Protein AF-A0A1B0C3R9-F1 (afdb_monomer_lite)

Sequence (99 aa):
MYDNKGNINNNNNNRNNNTENGSISSDRTANRTSFFFTNLLGEAECIERLNRTAANFEPGKYCPGTFDGWLCWPDTAAGSTAYERCPDFVTGFEPSSKL

Secondary structure (DSSP, 8-state):
-------------------------------HHHHHHHHHHHHHHHHHHHHHS---PPTTSEEPPEE-SS-EEPPEETT-----PPPTTSTT--TT---

pLDDT: mean 70.49, std 21.55, range [34.84, 95.56]

InterPro domains:
  IPR001879 GPCR, family 2, extracellular hormone receptor domain [PF02793] (61-96)
  IPR001879 GPCR, family 2, extracellular hormone receptor domain [PS50227] (45-99)
  IPR017983 GPCR, family 2, secretin-like, conserved site [PS00649] (63-87)
  IPR036445 GPCR family 2, extracellular hormone receptor domain superfamily [G3DSA:4.10.1240.10] (16-99)
  IPR036445 GPCR family 2, extracellular hormone receptor domain superfamily [SSF111418] (40-94)

Foldseek 3Di:
DDDDDDDDDPDDDDDDDDDDPDDPPPDLDCDVVNLVVCQVVQQVVLVVVQVVVPDPDDPPQWDPWDDPSQDTGYIGGHPDDTDDFDDPNDPPRDSPPDD

Organism: NCBI:txid67801

Structure (mmCIF, N/CA/C/O backbone):
data_AF-A0A1B0C3R9-F1
#
_entry.id   AF-A0A1B0C3R9-F1
#
loop_
_atom_site.group_PDB
_atom_site.id
_atom_site.type_symbol
_atom_site.label_atom_id
_atom_site.label_alt_id
_atom_site.label_comp_id
_atom_site.label_asym_id
_atom_site.label_entity_id
_atom_site.label_seq_id
_atom_site.pdbx_PDB_ins_code
_atom_site.Cartn_x
_atom_site.Cartn_y
_atom_site.Cartn_z
_atom_site.occupancy
_atom_site.B_iso_or_equiv
_atom_site.auth_seq_id
_atom_site.auth_comp_id
_atom_site.auth_asym_id
_atom_site.auth_atom_id
_atom_site.pdbx_PDB_model_num
ATOM 1 N N . MET A 1 1 ? -48.439 32.263 23.564 1.00 37.38 1 MET A N 1
ATOM 2 C CA . MET A 1 1 ? -48.660 30.806 23.485 1.00 37.38 1 MET A CA 1
ATOM 3 C C . MET A 1 1 ? -47.364 30.152 23.955 1.00 37.38 1 MET A C 1
ATOM 5 O O . MET A 1 1 ? -46.427 30.081 23.181 1.00 37.38 1 MET A O 1
ATOM 9 N N . TYR A 1 2 ? -47.316 29.876 25.260 1.00 34.84 2 TYR A N 1
ATOM 10 C CA . TYR A 1 2 ? -46.374 29.073 26.066 1.00 34.84 2 TYR A CA 1
ATOM 11 C C . TYR A 1 2 ? -44.864 29.076 25.741 1.00 34.84 2 TYR A C 1
ATOM 13 O O . TYR A 1 2 ? -44.413 28.488 24.762 1.00 34.84 2 TYR A O 1
ATOM 21 N N . ASP A 1 3 ? -44.101 29.657 26.674 1.00 39.62 3 ASP A N 1
ATOM 22 C CA . ASP A 1 3 ? -42.671 29.437 26.907 1.00 39.62 3 ASP A CA 1
ATOM 23 C C . ASP A 1 3 ? -42.384 28.003 27.385 1.00 39.62 3 ASP A C 1
ATOM 25 O O . ASP A 1 3 ? -43.184 27.423 28.121 1.00 39.62 3 ASP A O 1
ATOM 29 N N . ASN A 1 4 ? -41.184 27.480 27.104 1.00 41.69 4 ASN A N 1
ATOM 30 C CA . ASN A 1 4 ? -40.527 26.599 28.070 1.00 41.69 4 ASN A CA 1
ATOM 31 C C . ASN A 1 4 ? -38.997 26.733 28.013 1.00 41.69 4 ASN A C 1
ATOM 33 O O . ASN A 1 4 ? -38.320 26.196 27.137 1.00 41.69 4 ASN A O 1
ATOM 37 N N . LYS A 1 5 ? -38.457 27.474 28.988 1.00 48.53 5 LYS A N 1
ATOM 38 C CA . LYS A 1 5 ? -37.040 27.463 29.362 1.00 48.53 5 LYS A CA 1
ATOM 39 C C . LYS A 1 5 ? -36.720 26.108 30.000 1.00 48.53 5 LYS A C 1
ATOM 41 O O . LYS A 1 5 ? -37.113 25.855 31.134 1.00 48.53 5 LYS A O 1
ATOM 46 N N . GLY A 1 6 ? -35.975 25.264 29.292 1.00 37.72 6 GLY A N 1
ATOM 47 C CA . GLY A 1 6 ? -35.320 24.087 29.863 1.00 37.72 6 GLY A CA 1
ATOM 48 C C . GLY A 1 6 ? -33.941 24.458 30.403 1.00 37.72 6 GLY A C 1
ATOM 49 O O . GLY A 1 6 ? -32.985 24.568 29.644 1.00 37.72 6 GLY A O 1
ATOM 50 N N . ASN A 1 7 ? -33.859 24.686 31.711 1.00 36.34 7 ASN A N 1
ATOM 51 C CA . ASN A 1 7 ? -32.625 24.886 32.464 1.00 36.34 7 ASN A CA 1
ATOM 52 C C . ASN A 1 7 ? -31.967 23.516 32.726 1.00 36.34 7 ASN A C 1
ATOM 54 O O . ASN A 1 7 ? -32.537 22.712 33.464 1.00 36.34 7 ASN A O 1
ATOM 58 N N . ILE A 1 8 ? -30.802 23.232 32.133 1.00 51.16 8 ILE A N 1
ATOM 59 C CA . ILE A 1 8 ? -30.012 22.035 32.466 1.00 51.16 8 ILE A CA 1
ATOM 60 C C . ILE A 1 8 ? -28.852 22.461 33.365 1.00 51.16 8 ILE A C 1
ATOM 62 O O . ILE A 1 8 ? -27.863 23.044 32.925 1.00 51.16 8 ILE A O 1
ATOM 66 N N . ASN A 1 9 ? -29.012 22.152 34.649 1.00 40.53 9 ASN A N 1
ATOM 67 C CA . ASN A 1 9 ? -28.005 22.305 35.689 1.00 40.53 9 ASN A CA 1
ATOM 68 C C . ASN A 1 9 ? -26.904 21.245 35.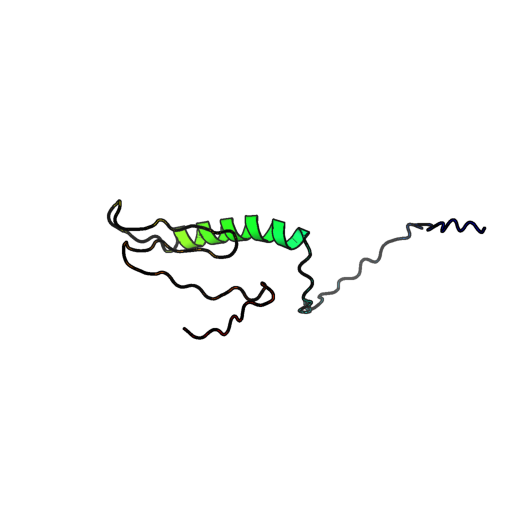499 1.00 40.53 9 ASN A C 1
ATOM 70 O O . ASN A 1 9 ? -27.118 20.080 35.834 1.00 40.53 9 ASN A O 1
ATOM 74 N N . ASN A 1 10 ? -25.715 21.624 35.023 1.00 42.03 10 ASN A N 1
ATOM 75 C CA . ASN A 1 10 ? -24.536 20.754 35.109 1.00 42.03 10 ASN A CA 1
ATOM 76 C C . ASN A 1 10 ? -23.908 20.882 36.502 1.00 42.03 10 ASN A C 1
ATOM 78 O O . ASN A 1 10 ? -22.994 21.673 36.732 1.00 42.03 10 ASN A O 1
ATOM 82 N N . ASN A 1 11 ? -24.428 20.093 37.442 1.00 39.66 11 ASN A N 1
ATOM 83 C CA . ASN A 1 11 ? -23.755 19.831 38.707 1.00 39.66 11 ASN A CA 1
ATOM 84 C C . ASN A 1 11 ? -22.521 18.958 38.445 1.00 39.66 11 ASN A C 1
ATOM 86 O O . ASN A 1 11 ? -22.630 17.761 38.187 1.00 39.66 11 ASN A O 1
ATOM 90 N N . ASN A 1 12 ? -21.344 19.570 38.557 1.00 53.72 12 ASN A N 1
ATOM 91 C CA . ASN A 1 12 ? -20.089 18.863 38.779 1.00 53.72 12 ASN A CA 1
ATOM 92 C C . ASN A 1 12 ? -20.174 18.104 40.104 1.00 53.72 12 ASN A C 1
ATOM 94 O O . ASN A 1 12 ? -20.291 18.748 41.140 1.00 53.72 12 ASN A O 1
ATOM 98 N N . ASN A 1 13 ? -20.047 16.775 40.082 1.00 46.81 13 ASN A N 1
ATOM 99 C CA . ASN A 1 13 ? -19.653 15.992 41.253 1.00 46.81 13 ASN A CA 1
ATOM 100 C C . ASN A 1 13 ? -18.885 14.718 40.853 1.00 46.81 13 ASN A C 1
ATOM 102 O O . ASN A 1 13 ? -19.462 13.707 40.481 1.00 46.81 13 ASN A O 1
ATOM 106 N N . ASN A 1 14 ? -17.560 14.838 40.983 1.00 41.53 14 ASN A N 1
ATOM 107 C CA . ASN A 1 14 ? -16.650 13.950 41.717 1.00 41.53 14 ASN A CA 1
ATOM 108 C C . ASN A 1 14 ? -16.439 12.480 41.272 1.00 41.53 14 ASN A C 1
ATOM 110 O O . ASN A 1 14 ? -17.295 11.622 41.436 1.00 41.53 14 ASN A O 1
ATOM 114 N N . ARG A 1 15 ? -15.194 12.237 40.826 1.00 45.97 15 ARG A N 1
ATOM 115 C CA . ARG A 1 15 ? -14.293 11.082 41.050 1.00 45.97 15 ARG A CA 1
ATOM 116 C C . ARG A 1 15 ? -14.905 9.727 41.422 1.00 45.97 15 ARG A C 1
ATOM 118 O O . ARG A 1 15 ? -15.370 9.574 42.541 1.00 45.97 15 ARG A O 1
ATOM 125 N N . ASN A 1 16 ? -14.586 8.715 40.606 1.00 41.78 16 ASN A N 1
ATOM 126 C CA . ASN A 1 16 ? -14.342 7.341 41.056 1.00 41.78 16 ASN A CA 1
ATOM 127 C C . ASN A 1 16 ? -13.048 6.818 40.398 1.00 41.78 16 ASN A C 1
ATOM 129 O O . ASN A 1 16 ? -13.009 6.604 39.190 1.00 41.78 16 ASN A O 1
ATOM 133 N N . ASN A 1 17 ? -11.984 6.643 41.190 1.00 51.41 17 ASN A N 1
ATOM 134 C CA . ASN A 1 17 ? -10.799 5.865 40.819 1.00 51.41 17 ASN A CA 1
ATOM 135 C C . ASN A 1 17 ? -11.114 4.392 41.076 1.00 51.41 17 ASN A C 1
ATOM 137 O O . ASN A 1 17 ? -10.952 3.960 42.212 1.00 51.41 17 ASN A O 1
ATOM 141 N N . ASN A 1 18 ? -11.523 3.638 40.058 1.00 39.97 18 ASN A N 1
ATOM 142 C CA . ASN A 1 18 ? -11.597 2.182 40.145 1.00 39.97 18 ASN A CA 1
ATOM 143 C C . ASN A 1 18 ? -10.897 1.575 38.929 1.00 39.97 18 ASN A C 1
ATOM 145 O O . ASN A 1 18 ? -11.264 1.819 37.784 1.00 39.97 18 ASN A O 1
ATOM 149 N N . THR A 1 19 ? -9.851 0.811 39.220 1.00 49.00 19 THR A N 1
ATOM 150 C CA . THR A 1 19 ? -9.121 -0.060 38.308 1.00 49.00 19 THR A CA 1
ATOM 151 C C . THR A 1 19 ? -10.083 -1.072 37.687 1.00 49.00 19 THR A C 1
ATOM 153 O O . THR A 1 19 ? -10.373 -2.101 38.292 1.00 49.00 19 THR A O 1
ATOM 156 N N . GLU A 1 20 ? -10.570 -0.798 36.481 1.00 38.50 20 GLU A N 1
ATOM 157 C CA . GLU A 1 20 ? -11.243 -1.795 35.654 1.00 38.50 20 GLU A CA 1
ATOM 158 C C . GLU A 1 20 ? -10.317 -2.167 34.497 1.00 38.50 20 GLU A C 1
ATOM 160 O O . GLU A 1 20 ? -10.166 -1.436 33.520 1.00 38.50 20 GLU A O 1
ATOM 165 N N . ASN A 1 21 ? -9.689 -3.341 34.620 1.00 47.38 21 ASN A N 1
ATOM 166 C CA . ASN A 1 21 ? -9.220 -4.120 33.478 1.00 47.38 21 ASN A CA 1
ATOM 167 C C . ASN A 1 21 ? -10.465 -4.561 32.689 1.00 47.38 21 ASN A C 1
ATOM 169 O O . ASN A 1 21 ? -10.928 -5.693 32.813 1.00 47.38 21 ASN A O 1
ATOM 173 N N . GLY A 1 22 ? -11.066 -3.616 31.968 1.00 36.28 22 GLY A N 1
ATOM 174 C CA . GLY A 1 22 ? -12.239 -3.825 31.139 1.00 36.28 22 GLY A CA 1
ATOM 175 C C . GLY A 1 22 ? -11.810 -4.359 29.783 1.00 36.28 22 GLY A C 1
ATOM 176 O O . GLY A 1 22 ? -11.174 -3.651 29.004 1.00 36.28 22 GLY A O 1
ATOM 177 N N . SER A 1 23 ? -12.154 -5.614 29.509 1.00 41.44 23 SER A N 1
ATOM 178 C CA . SER A 1 23 ? -12.161 -6.202 28.172 1.00 41.44 23 SER A CA 1
ATOM 179 C C . SER A 1 23 ? -12.814 -5.204 27.215 1.00 41.44 23 SER A C 1
ATOM 181 O O . SER A 1 23 ? -13.999 -4.906 27.365 1.00 41.44 23 SER A O 1
ATOM 183 N N . ILE A 1 24 ? -12.038 -4.645 26.281 1.00 45.84 24 ILE A N 1
ATOM 184 C CA . ILE A 1 24 ? -12.534 -3.692 25.284 1.00 45.84 24 ILE A CA 1
ATOM 185 C C . ILE A 1 24 ? -13.594 -4.422 24.458 1.00 45.84 24 ILE A C 1
ATOM 187 O O . ILE A 1 24 ? -13.287 -5.254 23.606 1.00 45.84 24 ILE A O 1
ATOM 191 N N . SER A 1 25 ? -14.855 -4.157 24.793 1.00 40.00 25 SER A N 1
ATOM 192 C CA . SER A 1 25 ? -16.014 -4.646 24.066 1.00 40.00 25 SER A CA 1
ATOM 193 C C . SER A 1 25 ? -16.015 -4.000 22.685 1.00 40.00 25 SER A C 1
ATOM 195 O O . SER A 1 25 ? -15.724 -2.811 22.540 1.00 40.00 25 SER A O 1
ATOM 197 N N . SER A 1 26 ? -16.309 -4.804 21.671 1.00 49.00 26 SER A N 1
ATOM 198 C CA . SER A 1 26 ? -16.330 -4.459 20.251 1.00 49.00 26 SER A CA 1
ATOM 199 C C . SER A 1 26 ? -17.484 -3.511 19.892 1.00 49.00 26 SER A C 1
ATOM 201 O O . SER A 1 26 ? -18.344 -3.858 19.078 1.00 49.00 26 SER A O 1
ATOM 203 N N . ASP A 1 27 ? -17.551 -2.332 20.508 1.00 49.88 27 ASP A N 1
ATOM 204 C CA . ASP A 1 27 ? -18.608 -1.365 20.232 1.00 49.88 27 ASP A CA 1
ATOM 205 C C . ASP A 1 27 ? -18.256 -0.485 19.027 1.00 49.88 27 ASP A C 1
ATOM 207 O O . ASP A 1 27 ? -17.330 0.327 19.041 1.00 49.88 27 ASP A O 1
ATOM 211 N N . ARG A 1 28 ? -19.045 -0.668 17.959 1.00 60.38 28 ARG A N 1
ATOM 212 C CA . ARG A 1 28 ? -18.987 -0.005 16.644 1.00 60.38 28 ARG A CA 1
ATOM 213 C C . ARG A 1 28 ? -19.405 1.469 16.698 1.00 60.38 28 ARG A C 1
ATOM 215 O O . ARG A 1 28 ? -20.250 1.912 15.926 1.00 60.38 28 ARG A O 1
ATOM 222 N N . THR A 1 29 ? -18.807 2.248 17.589 1.00 49.59 29 THR A N 1
ATOM 223 C CA . THR A 1 29 ? -18.921 3.708 17.551 1.00 49.59 29 THR A CA 1
ATOM 224 C C . THR A 1 29 ? -17.521 4.281 17.428 1.00 49.59 29 THR A C 1
ATOM 226 O O . THR A 1 29 ? -16.920 4.711 18.410 1.00 49.59 29 THR A O 1
ATOM 229 N N . ALA A 1 30 ? -16.976 4.245 16.208 1.00 53.88 30 ALA A N 1
ATOM 230 C CA . ALA A 1 30 ? -15.731 4.926 15.879 1.00 53.88 30 ALA A CA 1
ATOM 231 C C . ALA A 1 30 ? -15.920 6.424 16.156 1.00 53.88 30 ALA A C 1
ATOM 233 O O . ALA A 1 30 ? -16.537 7.159 15.383 1.00 53.88 30 ALA A O 1
ATOM 234 N N . ASN A 1 31 ? -15.463 6.864 17.327 1.00 50.84 31 ASN A N 1
ATOM 235 C CA . ASN A 1 31 ? -15.532 8.255 17.735 1.00 50.84 31 ASN A CA 1
ATOM 236 C C . ASN A 1 31 ? -14.761 9.085 16.696 1.00 50.84 31 ASN A C 1
ATOM 238 O O . ASN A 1 31 ? -13.673 8.688 16.285 1.00 50.84 31 ASN A O 1
ATOM 242 N N . ARG A 1 32 ? -15.291 10.229 16.245 1.00 50.75 32 ARG A N 1
ATOM 243 C CA . ARG A 1 32 ? -14.633 11.063 15.213 1.00 50.75 32 ARG A CA 1
ATOM 244 C C . ARG A 1 32 ? -13.214 11.485 15.612 1.00 50.75 32 ARG A C 1
ATOM 246 O O . ARG A 1 32 ? -12.397 11.761 14.744 1.00 50.75 32 ARG A O 1
ATOM 253 N N . THR A 1 33 ? -12.913 11.505 16.910 1.00 49.78 33 THR A N 1
ATOM 254 C CA . THR A 1 33 ? -11.557 11.676 17.448 1.00 49.78 33 THR A CA 1
ATOM 255 C C . THR A 1 33 ? -10.654 10.482 17.141 1.00 49.78 33 THR A C 1
ATOM 257 O O . THR A 1 33 ? -9.516 10.687 16.737 1.00 49.78 33 THR A O 1
ATOM 260 N N . SER A 1 34 ? -11.165 9.252 17.236 1.00 56.69 34 SER A N 1
ATOM 261 C CA . SER A 1 34 ? -10.447 8.030 16.861 1.00 56.69 34 SER A CA 1
ATOM 262 C C . SER A 1 34 ? -9.996 8.060 15.401 1.00 56.69 34 SER A C 1
ATOM 264 O O . SER A 1 34 ? -8.896 7.614 15.122 1.00 56.69 34 SER A O 1
ATOM 266 N N . PHE A 1 35 ? -10.792 8.641 14.497 1.00 56.25 35 PHE A N 1
ATOM 267 C CA . PHE A 1 35 ? -10.463 8.727 13.068 1.00 56.25 35 PHE A CA 1
ATOM 268 C C . PHE A 1 35 ? -9.281 9.671 12.758 1.00 56.25 35 PHE A 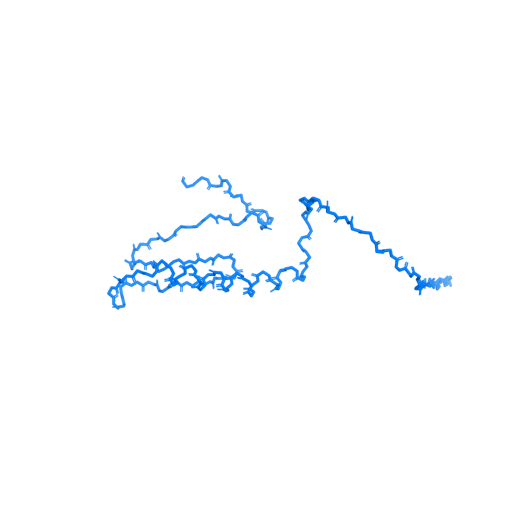C 1
ATOM 270 O O . PHE A 1 35 ? -8.527 9.453 11.817 1.00 56.25 35 PHE A O 1
ATOM 277 N N . PHE A 1 36 ? -9.083 10.729 13.554 1.00 52.38 36 PHE A N 1
ATOM 278 C CA . PHE A 1 36 ? -7.892 11.579 13.416 1.00 52.38 36 PHE A CA 1
ATOM 279 C C . PHE A 1 36 ? -6.648 10.912 14.016 1.00 52.38 36 PHE A C 1
ATOM 281 O O . PHE A 1 36 ? -5.562 11.031 13.454 1.00 52.38 36 PHE A O 1
ATOM 288 N N . PHE A 1 37 ? -6.803 10.184 15.129 1.00 53.00 37 PHE A N 1
ATOM 289 C CA . PHE A 1 37 ? -5.701 9.443 15.752 1.00 53.00 37 PHE A CA 1
ATOM 290 C C . PHE A 1 37 ? -5.260 8.217 14.931 1.00 53.00 37 PHE A C 1
ATOM 292 O O . PHE A 1 37 ? -4.083 7.867 14.978 1.00 53.00 37 PHE A O 1
ATOM 299 N N . THR A 1 38 ? -6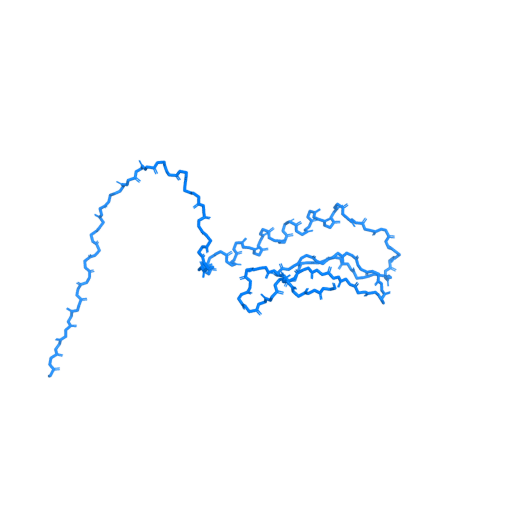.143 7.614 14.125 1.00 60.84 38 THR A N 1
ATOM 300 C CA . THR A 1 38 ? -5.787 6.505 13.219 1.00 60.84 38 THR A CA 1
ATOM 301 C C . THR A 1 38 ? -4.912 6.942 12.052 1.00 60.84 38 THR A C 1
ATOM 303 O O . THR A 1 38 ? -4.076 6.159 11.621 1.00 60.84 38 THR A O 1
ATOM 306 N N . ASN A 1 39 ? -5.037 8.182 11.567 1.00 65.19 39 ASN A N 1
ATOM 307 C CA . ASN A 1 39 ? -4.240 8.644 10.425 1.00 65.19 39 ASN A CA 1
ATOM 308 C C . ASN A 1 39 ? -2.758 8.814 10.784 1.00 65.19 39 ASN A C 1
ATOM 310 O O . ASN A 1 39 ? -1.899 8.337 10.052 1.00 65.19 39 ASN A O 1
ATOM 314 N N . LEU A 1 40 ? -2.456 9.447 11.925 1.00 76.31 40 LEU A N 1
ATOM 315 C CA . LEU A 1 40 ? -1.067 9.658 12.351 1.00 76.31 40 LEU A CA 1
ATOM 316 C C . LEU A 1 40 ? -0.384 8.342 12.753 1.00 76.31 40 LEU A C 1
ATOM 318 O O . LEU A 1 40 ? 0.784 8.130 12.434 1.00 76.31 40 LEU A O 1
ATOM 322 N N . LEU A 1 41 ? -1.108 7.457 13.445 1.00 85.12 41 LEU A N 1
ATOM 323 C CA . LEU A 1 41 ? -0.580 6.146 13.821 1.00 85.12 41 LEU A CA 1
ATOM 324 C C . LEU A 1 41 ? -0.415 5.236 12.592 1.00 85.12 41 LEU A C 1
ATOM 326 O O . LEU A 1 41 ? 0.625 4.602 12.446 1.00 85.12 41 LEU A O 1
ATOM 330 N N . GLY A 1 42 ? -1.390 5.234 11.679 1.00 86.62 42 GLY A N 1
ATOM 331 C CA . GLY A 1 42 ? -1.353 4.434 10.454 1.00 86.62 42 GLY A CA 1
ATOM 332 C C . GLY A 1 42 ? -0.227 4.838 9.503 1.00 86.62 42 GLY A C 1
ATOM 333 O O . GLY A 1 42 ? 0.442 3.973 8.940 1.00 86.62 42 GLY A O 1
ATOM 334 N N . GLU A 1 43 ? 0.053 6.137 9.369 1.00 90.38 43 GLU A N 1
ATOM 335 C CA . GLU A 1 43 ? 1.190 6.614 8.577 1.00 90.38 43 GLU A CA 1
ATOM 336 C C . GLU A 1 43 ? 2.529 6.163 9.182 1.00 90.38 43 GLU A C 1
ATOM 338 O O . GLU A 1 43 ? 3.393 5.656 8.466 1.00 90.38 43 GLU A O 1
ATOM 343 N N . ALA A 1 44 ? 2.688 6.278 10.505 1.00 92.50 44 ALA A N 1
ATOM 344 C CA . ALA A 1 44 ? 3.905 5.852 11.195 1.00 92.50 44 ALA A CA 1
ATOM 345 C C . ALA A 1 44 ? 4.152 4.337 11.059 1.00 92.50 44 ALA A C 1
ATOM 347 O O . ALA A 1 44 ? 5.262 3.920 10.718 1.00 92.50 44 ALA A O 1
ATOM 348 N N . GLU A 1 45 ? 3.117 3.519 11.265 1.00 91.94 45 GLU A N 1
ATOM 349 C CA . GLU A 1 45 ? 3.178 2.066 11.062 1.00 91.94 45 GLU A CA 1
ATOM 350 C C . GLU A 1 45 ? 3.489 1.712 9.600 1.00 91.94 45 GLU A C 1
ATOM 352 O O . GLU A 1 45 ? 4.261 0.787 9.330 1.00 91.94 45 GLU A O 1
ATOM 357 N N . CYS A 1 46 ? 2.943 2.470 8.643 1.00 95.12 46 CYS A N 1
ATOM 358 C CA . CYS A 1 46 ? 3.235 2.262 7.232 1.00 95.12 46 CYS A CA 1
ATOM 359 C C . CYS A 1 46 ? 4.704 2.538 6.903 1.00 95.12 46 CYS A C 1
ATOM 361 O O . CYS A 1 46 ? 5.355 1.710 6.269 1.00 95.12 46 CYS A O 1
ATOM 363 N N . ILE A 1 47 ? 5.260 3.654 7.381 1.00 94.44 47 ILE A N 1
ATOM 364 C CA . ILE A 1 47 ? 6.679 3.985 7.188 1.00 94.44 47 ILE A CA 1
ATOM 365 C C . ILE A 1 47 ? 7.570 2.879 7.763 1.00 94.44 47 ILE A C 1
ATOM 367 O O . ILE A 1 47 ? 8.538 2.458 7.124 1.00 94.44 47 ILE A O 1
ATOM 371 N N . GLU A 1 48 ? 7.238 2.367 8.950 1.00 95.25 48 GLU A N 1
ATOM 372 C CA . GLU A 1 48 ? 7.975 1.254 9.543 1.00 95.25 48 GLU A CA 1
ATOM 373 C C . GLU A 1 48 ? 7.907 -0.005 8.666 1.00 95.25 48 GLU A C 1
ATOM 375 O O . GLU A 1 48 ? 8.937 -0.640 8.411 1.00 95.25 48 GLU A O 1
ATOM 380 N N . ARG A 1 49 ? 6.716 -0.354 8.166 1.00 94.25 49 ARG A N 1
ATOM 381 C CA . ARG A 1 49 ? 6.526 -1.495 7.264 1.00 94.25 49 ARG A CA 1
ATOM 382 C C . ARG A 1 49 ? 7.351 -1.342 5.988 1.00 94.25 49 ARG A C 1
ATOM 384 O O . ARG A 1 49 ? 8.068 -2.276 5.639 1.00 94.25 49 ARG A O 1
ATOM 391 N N . LEU A 1 50 ? 7.303 -0.178 5.341 1.00 94.56 50 LEU A N 1
ATOM 392 C CA . LEU A 1 50 ? 8.041 0.096 4.106 1.00 94.56 50 LEU A CA 1
ATOM 393 C C . LEU A 1 50 ? 9.553 -0.011 4.301 1.00 94.56 50 LEU A C 1
ATOM 395 O O . LEU A 1 50 ? 10.226 -0.625 3.481 1.00 94.56 50 LEU A O 1
ATOM 399 N N . ASN A 1 51 ? 10.084 0.484 5.420 1.00 94.19 51 ASN A N 1
ATOM 400 C CA . ASN A 1 51 ? 11.505 0.330 5.737 1.00 94.19 51 ASN A CA 1
ATOM 401 C C . ASN A 1 51 ? 11.916 -1.140 5.910 1.00 94.19 51 ASN A C 1
ATOM 403 O O . ASN A 1 51 ? 13.021 -1.523 5.531 1.00 94.19 51 ASN A O 1
ATOM 407 N N . ARG A 1 52 ? 11.037 -1.978 6.477 1.00 92.19 52 ARG A N 1
ATOM 408 C CA . ARG A 1 52 ? 11.294 -3.417 6.662 1.00 92.19 52 ARG A CA 1
ATOM 409 C C . ARG A 1 52 ? 11.168 -4.213 5.364 1.00 92.19 52 ARG A C 1
ATOM 411 O O . ARG A 1 52 ? 11.864 -5.212 5.206 1.00 92.19 52 ARG A O 1
ATOM 418 N N . THR A 1 53 ? 10.271 -3.809 4.467 1.00 88.44 53 THR A N 1
ATOM 419 C CA . THR A 1 53 ? 9.965 -4.525 3.217 1.00 88.44 53 THR A CA 1
ATOM 420 C C . THR A 1 53 ? 10.508 -3.830 1.973 1.00 88.44 53 THR A C 1
ATOM 422 O O . THR A 1 53 ? 10.044 -4.132 0.875 1.00 88.44 53 THR A O 1
ATOM 425 N N . ALA A 1 54 ? 11.451 -2.899 2.130 1.00 83.00 54 ALA A N 1
ATOM 426 C CA . ALA A 1 54 ? 12.019 -2.139 1.026 1.00 83.00 54 ALA A CA 1
ATOM 427 C C . ALA A 1 54 ? 12.563 -3.092 -0.045 1.00 83.00 54 ALA A C 1
ATOM 429 O O . ALA A 1 54 ? 13.416 -3.945 0.223 1.00 83.00 54 ALA A O 1
ATOM 430 N N . ALA A 1 55 ? 12.044 -2.955 -1.260 1.00 81.00 55 ALA A N 1
ATOM 431 C CA . ALA A 1 55 ? 12.446 -3.776 -2.386 1.00 81.00 55 ALA A CA 1
ATOM 432 C C . ALA A 1 55 ? 13.425 -2.998 -3.270 1.00 81.00 55 ALA A C 1
ATOM 434 O O . ALA A 1 55 ? 13.236 -1.819 -3.563 1.00 81.00 55 ALA A O 1
ATOM 435 N N . ASN A 1 56 ? 14.480 -3.672 -3.729 1.00 83.00 56 ASN A N 1
ATOM 436 C CA . ASN A 1 56 ? 15.449 -3.078 -4.645 1.00 83.00 56 ASN A CA 1
ATOM 437 C C . ASN A 1 56 ? 14.899 -3.128 -6.071 1.00 83.00 56 ASN A C 1
ATOM 439 O O . ASN A 1 56 ? 15.206 -4.041 -6.838 1.00 83.00 56 ASN A O 1
ATOM 443 N N . PHE A 1 57 ? 14.055 -2.161 -6.407 1.00 85.50 57 PHE A N 1
ATOM 444 C CA . PHE A 1 57 ? 13.587 -1.966 -7.771 1.00 85.50 57 PHE A CA 1
ATOM 445 C C . PHE A 1 57 ? 14.530 -1.050 -8.552 1.00 85.50 57 PHE A C 1
ATOM 447 O O . PHE A 1 57 ? 15.154 -0.144 -7.996 1.00 85.50 57 PHE A O 1
ATOM 454 N N . GLU A 1 58 ? 14.615 -1.264 -9.866 1.00 87.75 58 GLU A N 1
ATOM 455 C CA . GLU A 1 58 ? 15.290 -0.304 -10.738 1.00 87.75 58 GLU A CA 1
ATOM 456 C C . GLU A 1 58 ? 14.572 1.057 -10.666 1.00 87.75 58 GLU A C 1
ATOM 458 O O . GLU A 1 58 ? 13.334 1.101 -10.731 1.00 87.75 58 GLU A O 1
ATOM 463 N N . PRO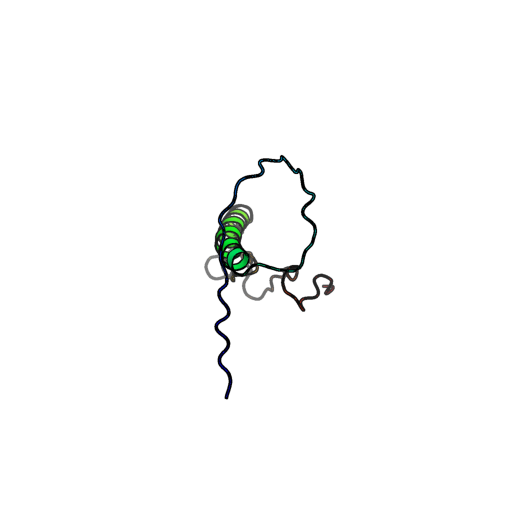 A 1 59 ? 15.310 2.179 -10.560 1.00 85.00 59 PRO A N 1
ATOM 464 C CA . PRO A 1 59 ? 14.709 3.506 -10.539 1.00 85.00 59 PRO A CA 1
ATOM 465 C C . PRO A 1 59 ? 13.747 3.716 -11.717 1.00 85.00 59 PRO A C 1
ATOM 467 O O . PRO A 1 59 ? 14.092 3.479 -12.874 1.00 85.00 59 PRO A O 1
ATOM 470 N N . GLY A 1 60 ? 12.521 4.155 -11.426 1.00 83.75 60 GLY A N 1
ATOM 471 C CA . GLY A 1 60 ? 11.490 4.392 -12.442 1.00 83.75 60 GLY A CA 1
ATOM 472 C C . GLY A 1 60 ? 10.777 3.138 -12.968 1.00 83.75 60 GLY A C 1
ATOM 473 O O . GLY A 1 60 ? 9.968 3.248 -13.888 1.00 83.75 60 GLY A O 1
ATOM 474 N N . LYS A 1 61 ? 11.039 1.951 -12.403 1.00 93.69 61 LYS A N 1
ATOM 475 C CA . LYS A 1 61 ? 10.336 0.693 -12.727 1.00 93.69 61 LYS A CA 1
ATOM 476 C C . LYS A 1 61 ? 9.411 0.201 -11.613 1.00 93.69 61 LYS A C 1
ATOM 478 O O . LYS A 1 61 ? 9.018 -0.963 -11.614 1.00 93.69 61 LYS A O 1
ATOM 483 N N . TYR A 1 62 ? 9.035 1.078 -10.689 1.00 95.25 62 TYR A N 1
ATOM 484 C CA . TYR A 1 62 ? 8.110 0.774 -9.604 1.00 95.25 62 TYR A CA 1
ATOM 485 C C . TYR A 1 62 ? 7.359 2.026 -9.143 1.00 95.25 62 TYR A C 1
ATOM 487 O O . TYR A 1 62 ? 7.817 3.152 -9.350 1.00 95.25 62 TYR A O 1
ATOM 495 N N . CYS A 1 63 ? 6.209 1.812 -8.515 1.00 94.38 63 CYS A N 1
ATOM 496 C CA . CYS A 1 63 ? 5.513 2.799 -7.706 1.00 94.38 63 CYS A CA 1
ATOM 497 C C . CYS A 1 63 ? 6.059 2.715 -6.273 1.00 94.38 63 CYS A C 1
ATOM 499 O O . CYS A 1 63 ? 6.012 1.620 -5.704 1.00 94.38 63 CYS A O 1
ATOM 501 N N . PRO A 1 64 ? 6.561 3.819 -5.690 1.00 94.00 64 PRO A N 1
ATOM 502 C CA . PRO A 1 64 ? 6.971 3.840 -4.292 1.00 94.00 64 PRO A CA 1
ATOM 503 C C . PRO A 1 64 ? 5.806 3.517 -3.358 1.00 94.00 64 PRO A C 1
ATOM 505 O O . PRO A 1 64 ? 4.670 3.931 -3.608 1.00 94.00 64 PRO A O 1
ATOM 508 N N . GLY A 1 65 ? 6.104 2.808 -2.275 1.00 94.19 65 GLY A N 1
ATOM 509 C CA . GLY A 1 65 ? 5.148 2.514 -1.223 1.00 94.19 65 GLY A CA 1
ATOM 510 C C . GLY A 1 65 ? 4.606 3.787 -0.577 1.00 94.19 65 GLY A C 1
ATOM 511 O O . GLY A 1 65 ? 5.285 4.815 -0.500 1.00 94.19 65 GLY A O 1
ATOM 512 N N . THR A 1 66 ? 3.352 3.737 -0.139 1.00 94.81 66 THR A N 1
ATOM 513 C CA . THR A 1 66 ? 2.635 4.918 0.347 1.00 94.81 66 THR A CA 1
ATOM 514 C C . THR A 1 66 ? 1.518 4.556 1.318 1.00 94.81 66 THR A C 1
ATOM 516 O O . THR A 1 66 ? 1.049 3.419 1.352 1.00 94.81 66 THR A O 1
ATOM 519 N N . PHE A 1 67 ? 1.068 5.541 2.090 1.00 94.19 67 PHE A N 1
ATOM 520 C CA . PHE A 1 67 ? -0.118 5.445 2.929 1.00 94.19 67 PHE A CA 1
ATOM 521 C C . PHE A 1 67 ? -1.238 6.288 2.312 1.00 94.19 67 PHE A C 1
ATOM 523 O O . PHE A 1 67 ? -1.047 7.476 2.061 1.00 94.19 67 PHE A O 1
ATOM 530 N N . ASP A 1 68 ? -2.404 5.687 2.062 1.00 91.12 68 ASP A N 1
ATOM 531 C CA . ASP A 1 68 ? -3.529 6.360 1.386 1.00 91.12 68 ASP A CA 1
ATOM 532 C C . ASP A 1 68 ? -4.572 6.966 2.347 1.00 91.12 68 ASP A C 1
ATOM 534 O O . ASP A 1 68 ? -5.604 7.487 1.915 1.00 91.12 68 ASP A O 1
ATOM 538 N N . GLY A 1 69 ? -4.307 6.902 3.655 1.00 89.12 69 GLY A N 1
ATOM 539 C CA . GLY A 1 69 ? -5.230 7.298 4.720 1.00 89.12 69 GLY A CA 1
ATOM 540 C C . GLY A 1 69 ? -5.984 6.129 5.360 1.00 89.12 69 GLY A C 1
ATOM 541 O O . GLY A 1 69 ? -6.560 6.305 6.430 1.00 89.12 69 GLY A O 1
ATOM 542 N N . TRP A 1 70 ? -5.957 4.940 4.755 1.00 86.19 70 TRP A N 1
ATOM 543 C CA . TRP A 1 70 ? -6.612 3.735 5.271 1.00 86.19 70 TRP A CA 1
ATOM 544 C C . TRP A 1 70 ? -5.653 2.548 5.331 1.00 86.19 70 TRP A C 1
ATOM 546 O O . TRP A 1 70 ? -5.607 1.845 6.339 1.00 86.19 70 TRP A O 1
ATOM 556 N N . LEU A 1 71 ? -4.899 2.322 4.255 1.00 90.06 71 LEU A N 1
ATOM 557 C CA . LEU A 1 71 ? -4.033 1.169 4.052 1.00 90.06 71 LEU A CA 1
ATOM 558 C C . LEU A 1 71 ? -2.613 1.601 3.684 1.00 90.06 71 LEU A C 1
ATOM 560 O O . LEU A 1 71 ? -2.376 2.641 3.067 1.00 90.06 71 LEU A O 1
ATOM 564 N N . CYS A 1 72 ? -1.658 0.754 4.064 1.00 94.62 72 CYS A N 1
ATOM 565 C CA . CYS A 1 72 ? -0.270 0.882 3.651 1.00 94.62 72 CYS A CA 1
ATOM 566 C C . CYS A 1 72 ? -0.020 0.043 2.398 1.00 94.62 72 CYS A C 1
ATOM 568 O O . CYS A 1 72 ? -0.142 -1.182 2.437 1.00 94.62 72 CYS A O 1
ATOM 570 N N . TRP A 1 73 ? 0.367 0.700 1.312 1.00 95.56 73 TRP A N 1
ATOM 571 C CA . TRP A 1 73 ? 0.675 0.081 0.030 1.00 95.56 73 TRP A CA 1
ATOM 572 C C . TRP A 1 73 ? 2.187 -0.104 -0.124 1.00 95.56 73 TRP A C 1
ATOM 574 O O . TRP A 1 73 ? 2.928 0.856 0.088 1.00 95.56 73 TRP A O 1
ATOM 584 N N . PRO A 1 74 ? 2.671 -1.303 -0.494 1.00 95.38 74 PRO A N 1
ATOM 585 C CA . PRO A 1 74 ? 4.098 -1.565 -0.651 1.00 95.38 74 PRO A CA 1
ATOM 586 C C . PRO A 1 74 ? 4.661 -0.963 -1.944 1.00 95.38 74 PRO A C 1
ATOM 588 O O . PRO A 1 74 ? 3.918 -0.646 -2.878 1.00 95.38 74 PRO A O 1
ATOM 591 N N . ASP A 1 75 ? 5.993 -0.900 -2.038 1.00 95.12 75 ASP A N 1
ATOM 592 C CA . ASP A 1 75 ? 6.657 -0.695 -3.326 1.00 95.12 75 ASP A CA 1
ATOM 593 C C . ASP A 1 75 ? 6.153 -1.746 -4.332 1.00 95.12 75 ASP A C 1
ATOM 595 O O . ASP A 1 75 ? 6.177 -2.951 -4.065 1.00 95.12 75 ASP A O 1
ATOM 599 N N . THR A 1 76 ? 5.685 -1.296 -5.494 1.00 94.94 76 THR A N 1
ATOM 600 C CA . THR A 1 76 ? 4.998 -2.158 -6.466 1.00 94.94 76 THR A CA 1
ATOM 601 C C . THR A 1 76 ? 5.635 -2.024 -7.838 1.00 94.94 76 THR A C 1
ATOM 603 O O . THR A 1 76 ? 5.720 -0.923 -8.375 1.00 94.94 76 THR A O 1
ATOM 606 N N . ALA A 1 77 ? 6.076 -3.134 -8.430 1.00 95.00 77 ALA A N 1
ATOM 607 C CA . ALA A 1 77 ? 6.681 -3.128 -9.760 1.00 95.00 77 ALA A CA 1
ATOM 608 C C . ALA A 1 77 ? 5.742 -2.524 -10.826 1.00 95.00 77 ALA A C 1
ATOM 610 O O . ALA A 1 77 ? 4.526 -2.718 -10.810 1.00 95.00 77 ALA A O 1
ATOM 611 N N . ALA A 1 78 ? 6.306 -1.799 -11.791 1.00 95.25 78 ALA A N 1
ATOM 612 C CA . ALA A 1 78 ? 5.524 -1.205 -12.868 1.00 95.25 78 ALA A CA 1
ATOM 613 C C . ALA A 1 78 ? 4.807 -2.292 -13.686 1.00 95.25 78 ALA A C 1
ATOM 615 O O . ALA A 1 78 ? 5.420 -3.263 -14.129 1.00 95.25 78 ALA A O 1
ATOM 616 N N . GLY A 1 79 ? 3.504 -2.109 -13.906 1.00 94.81 79 GLY A N 1
ATOM 617 C CA . GLY A 1 79 ? 2.665 -3.077 -14.617 1.00 94.81 79 GLY A CA 1
ATOM 618 C C . GLY A 1 79 ? 2.189 -4.259 -13.768 1.00 94.81 79 GLY A C 1
ATOM 619 O O . GLY A 1 79 ? 1.516 -5.134 -14.308 1.00 94.81 79 GLY A O 1
ATOM 620 N N . SER A 1 80 ? 2.496 -4.292 -12.467 1.00 94.75 80 SER A N 1
ATOM 621 C CA . SER A 1 80 ? 1.895 -5.240 -11.528 1.00 94.75 80 SER A CA 1
ATOM 622 C C . SER A 1 80 ? 0.822 -4.577 -10.658 1.00 94.75 80 SER A C 1
ATOM 624 O O . SER A 1 80 ? 0.590 -3.368 -10.716 1.00 94.75 80 SER A O 1
ATOM 626 N N . THR A 1 81 ? 0.115 -5.394 -9.880 1.00 95.31 81 THR A N 1
ATOM 627 C CA . THR A 1 81 ? -0.947 -4.953 -8.973 1.00 95.31 81 THR A CA 1
ATOM 628 C C . THR A 1 81 ? -0.607 -5.399 -7.559 1.00 95.31 81 THR A C 1
ATOM 630 O O . THR A 1 81 ? -0.294 -6.570 -7.339 1.00 95.31 81 THR A O 1
ATOM 633 N N . ALA A 1 82 ? -0.658 -4.465 -6.611 1.00 94.31 82 ALA A N 1
ATOM 634 C CA . ALA A 1 82 ? -0.611 -4.769 -5.189 1.00 94.31 82 ALA A CA 1
ATOM 635 C C . ALA A 1 82 ? -2.022 -5.048 -4.666 1.00 94.31 82 ALA A C 1
ATOM 637 O O . ALA A 1 82 ? -3.001 -4.484 -5.155 1.00 94.31 82 ALA A O 1
ATOM 638 N N . TYR A 1 83 ? -2.109 -5.902 -3.653 1.00 92.81 83 TYR A N 1
ATOM 639 C CA . TYR A 1 83 ? -3.362 -6.272 -3.010 1.00 92.81 83 TYR A CA 1
ATOM 640 C C . TYR A 1 83 ? -3.212 -6.126 -1.505 1.00 92.81 83 TYR A C 1
ATOM 642 O O . TYR A 1 83 ? -2.191 -6.515 -0.940 1.00 92.81 83 TYR A O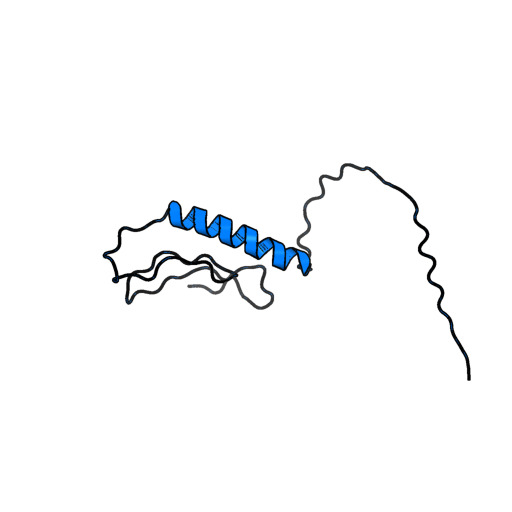 1
ATOM 650 N N . GLU A 1 84 ? -4.256 -5.610 -0.871 1.00 89.75 84 GLU A N 1
ATOM 651 C CA . GLU A 1 84 ? -4.389 -5.553 0.577 1.00 89.75 84 GLU A CA 1
ATOM 652 C C . GLU A 1 84 ? -5.793 -5.968 0.987 1.00 89.75 84 GLU A C 1
ATOM 654 O O . GLU A 1 84 ? -6.747 -5.868 0.209 1.00 89.75 84 GLU A O 1
ATOM 659 N N . ARG A 1 85 ? -5.922 -6.457 2.220 1.00 84.31 85 ARG A N 1
ATOM 660 C CA . ARG A 1 85 ? -7.239 -6.789 2.761 1.00 84.31 85 ARG A CA 1
ATOM 661 C C . ARG A 1 85 ? -8.004 -5.503 3.063 1.00 84.31 85 ARG A C 1
ATOM 663 O O . ARG A 1 85 ? -7.450 -4.567 3.635 1.00 84.31 85 ARG A O 1
ATOM 670 N N . CYS A 1 86 ? -9.296 -5.487 2.740 1.00 83.25 86 CYS A N 1
ATOM 671 C CA . CYS A 1 86 ? -10.170 -4.396 3.149 1.00 83.25 86 CYS A CA 1
ATOM 672 C C . CYS A 1 86 ? -10.171 -4.244 4.683 1.00 83.25 86 CYS A C 1
ATOM 674 O O . CYS A 1 86 ? -10.305 -5.247 5.382 1.00 83.25 86 CYS A O 1
ATOM 676 N N . PRO A 1 87 ? -10.059 -3.017 5.213 1.00 81.94 87 PRO A N 1
ATOM 677 C CA . PRO A 1 87 ? -10.070 -2.779 6.650 1.00 81.94 87 PRO A CA 1
ATOM 678 C C . PRO A 1 87 ? -11.431 -3.095 7.288 1.00 81.94 87 PRO A C 1
ATOM 680 O O . PRO A 1 87 ? -12.474 -2.646 6.815 1.00 81.94 87 PRO A O 1
ATOM 683 N N . ASP A 1 88 ? -11.408 -3.786 8.428 1.00 75.75 88 ASP A N 1
ATOM 684 C CA . ASP A 1 88 ? -12.603 -4.257 9.149 1.00 75.75 88 ASP A CA 1
ATOM 685 C C . ASP A 1 88 ? -13.405 -3.142 9.841 1.00 75.75 88 ASP A C 1
ATOM 687 O O . ASP A 1 88 ? -14.546 -3.346 10.259 1.00 75.75 88 ASP A O 1
ATOM 691 N N . PHE A 1 89 ? -12.812 -1.956 9.993 1.00 74.00 89 PHE A N 1
ATOM 692 C CA . PHE A 1 89 ? -13.416 -0.832 10.711 1.00 74.00 89 PHE A CA 1
ATOM 693 C C . PHE A 1 89 ? -14.298 0.064 9.829 1.00 74.00 89 PHE A C 1
ATOM 695 O O . PHE A 1 89 ? -14.997 0.936 10.350 1.00 74.00 89 PHE A O 1
ATOM 702 N N . VAL A 1 90 ? -14.285 -0.127 8.505 1.00 71.94 90 VAL A N 1
ATOM 703 C CA . VAL A 1 90 ? -15.100 0.661 7.572 1.00 71.94 90 VAL A CA 1
ATOM 704 C C . VAL A 1 90 ? -16.454 -0.014 7.390 1.00 71.94 90 VAL A C 1
ATOM 706 O O . VAL A 1 90 ? -16.567 -1.063 6.760 1.00 71.94 90 VAL A O 1
ATOM 709 N N . THR A 1 91 ? -17.510 0.587 7.941 1.00 74.56 91 THR A N 1
ATOM 710 C CA . THR A 1 91 ? -18.876 0.067 7.800 1.00 74.56 91 THR A CA 1
ATOM 711 C C . THR A 1 91 ? -19.249 -0.075 6.322 1.00 74.56 91 THR A C 1
ATOM 713 O O . THR A 1 91 ? -19.235 0.905 5.581 1.00 74.56 91 THR A O 1
ATOM 716 N N . GLY A 1 92 ? -19.625 -1.287 5.909 1.00 72.06 92 GLY A N 1
ATOM 717 C CA . GLY A 1 92 ? -19.988 -1.605 4.524 1.00 72.06 92 GLY A CA 1
ATOM 718 C C . GLY A 1 92 ? -18.843 -2.177 3.685 1.00 72.06 92 GLY A C 1
ATOM 719 O O . GLY A 1 92 ? -19.087 -2.576 2.549 1.00 72.06 92 GLY A O 1
ATOM 720 N N . PHE A 1 93 ? -17.622 -2.258 4.221 1.00 72.88 93 PHE A N 1
ATOM 721 C CA . PHE A 1 93 ? -16.562 -3.068 3.625 1.00 72.88 93 PHE A CA 1
ATOM 722 C C . PHE A 1 93 ? -16.686 -4.491 4.172 1.00 72.88 93 PHE A C 1
ATOM 724 O O . PHE A 1 93 ? -16.810 -4.680 5.378 1.00 72.88 93 PHE A O 1
ATOM 731 N N . GLU A 1 94 ? -16.684 -5.488 3.287 1.00 69.94 94 GLU A N 1
ATOM 732 C CA . GLU A 1 94 ? -16.673 -6.906 3.655 1.00 69.94 94 GLU A CA 1
ATOM 733 C C . GLU A 1 94 ? -15.213 -7.388 3.704 1.00 69.94 94 GLU A C 1
ATOM 735 O O . GLU A 1 94 ? -14.623 -7.638 2.645 1.00 69.94 94 GLU A O 1
ATOM 740 N N . PRO A 1 95 ? -14.601 -7.565 4.894 1.00 64.75 95 PRO A N 1
ATOM 741 C CA . PRO A 1 95 ? -13.191 -7.964 5.011 1.00 64.75 95 PRO A CA 1
ATOM 742 C C . PRO A 1 95 ? -12.931 -9.380 4.508 1.00 64.75 95 PRO A C 1
ATOM 744 O O . PRO A 1 95 ? -11.795 -9.787 4.273 1.00 64.75 95 PRO A O 1
ATOM 747 N N . SER A 1 96 ? -14.020 -10.141 4.386 1.00 64.12 96 SER A N 1
ATOM 748 C CA . SER A 1 96 ? -14.061 -11.507 3.893 1.00 64.12 96 SER A CA 1
ATOM 749 C C . SER A 1 96 ? -14.201 -11.601 2.375 1.00 64.12 96 SER A C 1
ATOM 751 O O . SER A 1 96 ? -14.342 -12.716 1.869 1.00 64.12 96 SER A O 1
ATOM 753 N N . SER A 1 97 ? -14.167 -10.475 1.647 1.00 58.78 97 SER A N 1
ATOM 754 C CA . SER A 1 97 ? -14.084 -10.493 0.187 1.00 58.78 97 SER A CA 1
ATOM 755 C C . SER A 1 97 ? -12.866 -11.325 -0.217 1.00 58.78 97 SER A C 1
ATOM 757 O O . SER A 1 97 ? -11.711 -10.945 -0.041 1.00 58.78 97 SER A O 1
ATOM 759 N N . LYS A 1 98 ? -13.158 -12.555 -0.647 1.00 50.53 98 LYS A N 1
ATOM 760 C CA . LYS A 1 98 ? -12.160 -13.543 -1.031 1.00 50.53 98 LYS A CA 1
ATOM 761 C C . LYS A 1 98 ? -11.436 -13.007 -2.262 1.00 50.53 98 LYS A C 1
ATOM 763 O O . LYS A 1 98 ? -12.088 -12.759 -3.276 1.00 50.53 98 LYS A O 1
ATOM 768 N N . LEU A 1 99 ? -10.122 -12.838 -2.141 1.00 47.44 99 LEU A N 1
ATOM 769 C CA . LEU A 1 99 ? -9.201 -12.922 -3.274 1.00 47.44 99 LEU A CA 1
ATOM 770 C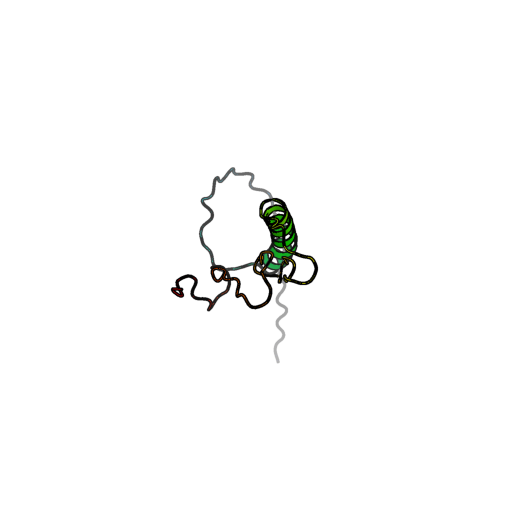 C . LEU A 1 99 ? -9.033 -14.395 -3.655 1.00 47.44 99 LEU A C 1
ATOM 772 O O . LEU A 1 99 ? -8.946 -15.230 -2.722 1.00 47.44 99 LEU A O 1
#

Radius of gyration: 23.02 Å; chains: 1; bounding box: 64×44×56 Å